Protein AF-A0A814K313-F1 (afdb_monomer_lite)

pLDDT: mean 75.28, std 14.23, range [40.31, 92.94]

Secondary structure (DSSP, 8-state):
---PPPHHHHHHHHHHHHHHHHHHHHHHHH-PPPTTPEEETTEEE----S---HHHHHHHHH--TTS---PPEE-SHHHHHHHHHHHHHTT-S----EEPTTTTTT--TTTTTTT--

Organism: Adineta ricciae (NCBI:txid249248)

Foldseek 3Di:
DDPDDDPVVVVVVVVVVVVVVVVVVVVLVVDDAPPQWDDFDSDTHHDDPDDDDPVVQQCCQCPPPPDNGGFAEPQDVSSVVVVVVVCVVVVHPDDDHHYDPVSCVVPCPVVVVVVPD

InterPro domains:
  IPR016186 C-type lectin-like/link domain superfamily [G3DSA:3.10.100.10] (12-110)
  IPR016187 C-type lectin fold [SSF56436] (26-91)

Radius of gyration: 21.56 Å; chains: 1; bounding box: 57×55×49 Å

Sequence (117 aa):
MVSSINPTDIFSFKDKILSIMDTSRTIVNQYKCPKGWERFGSSCYYLSNTTSTVSEVKKTCNYTYLTDSQLIRIKYIVELIYVAHHLMRNNLLESFIEIDPYSFKEQTEWELKLAEL

Structure (mmCIF, N/CA/C/O backbone):
data_AF-A0A814K313-F1
#
_entry.id   AF-A0A814K313-F1
#
loop_
_atom_site.group_PDB
_atom_site.id
_atom_site.type_symbol
_atom_site.label_atom_id
_atom_site.label_alt_id
_atom_site.label_comp_id
_atom_site.label_asym_id
_atom_site.label_entity_id
_atom_site.label_seq_id
_atom_site.pdbx_PDB_ins_code
_atom_site.Cartn_x
_atom_site.Cartn_y
_atom_site.Cartn_z
_atom_site.occupancy
_atom_site.B_iso_or_equiv
_atom_site.auth_seq_id
_atom_site.auth_comp_id
_atom_site.auth_asym_id
_atom_site.auth_atom_id
_atom_site.pdbx_PDB_model_num
ATOM 1 N N . MET A 1 1 ? 42.807 -0.027 -29.760 1.00 40.31 1 MET A N 1
ATOM 2 C CA . MET A 1 1 ? 42.163 -1.091 -30.558 1.00 40.31 1 MET A CA 1
ATOM 3 C C . MET A 1 1 ? 40.715 -1.163 -30.117 1.00 40.31 1 MET A C 1
ATOM 5 O O . MET A 1 1 ? 40.483 -1.466 -28.956 1.00 40.31 1 MET A O 1
ATOM 9 N N . VAL A 1 2 ? 39.762 -0.798 -30.974 1.00 47.41 2 VAL A N 1
ATOM 10 C CA . VAL A 1 2 ? 38.338 -0.991 -30.662 1.00 47.41 2 VAL 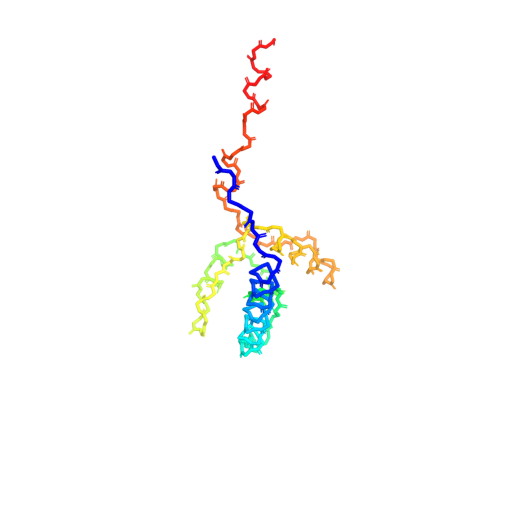A CA 1
ATOM 11 C C . VAL A 1 2 ? 37.999 -2.408 -31.099 1.00 47.41 2 VAL A C 1
ATOM 13 O O . VAL A 1 2 ? 38.062 -2.716 -32.286 1.00 47.41 2 VAL A O 1
ATOM 16 N N . SER A 1 3 ? 37.739 -3.292 -30.141 1.00 56.62 3 SER A N 1
ATOM 17 C CA . SER A 1 3 ? 37.248 -4.638 -30.420 1.00 56.62 3 SER A CA 1
ATOM 18 C C . SER A 1 3 ? 35.871 -4.530 -31.072 1.00 56.62 3 SER A C 1
ATOM 20 O O . SER A 1 3 ? 34.926 -4.038 -30.457 1.00 56.62 3 SER A O 1
ATOM 22 N N . SER A 1 4 ? 35.760 -4.957 -32.326 1.00 55.91 4 SER A N 1
ATOM 23 C CA . SER A 1 4 ? 34.488 -5.070 -33.035 1.00 55.91 4 SER A CA 1
ATOM 24 C C . SER A 1 4 ? 33.613 -6.124 -32.354 1.00 55.91 4 SER A C 1
ATOM 26 O O . SER A 1 4 ? 34.004 -7.287 -32.279 1.00 55.91 4 SER A O 1
ATOM 28 N N . ILE A 1 5 ? 32.445 -5.714 -31.853 1.00 65.19 5 ILE A N 1
ATOM 29 C CA . ILE A 1 5 ? 31.437 -6.615 -31.278 1.00 65.19 5 ILE A CA 1
ATOM 30 C C . ILE A 1 5 ? 30.786 -7.398 -32.423 1.00 65.19 5 ILE A C 1
ATOM 32 O O . ILE A 1 5 ? 30.314 -6.802 -33.393 1.00 65.19 5 ILE A O 1
ATOM 36 N N . ASN A 1 6 ? 30.771 -8.727 -32.324 1.00 73.75 6 ASN A N 1
ATOM 37 C CA . ASN A 1 6 ? 30.214 -9.594 -33.356 1.00 73.75 6 ASN A CA 1
ATOM 38 C C . ASN A 1 6 ? 28.668 -9.550 -33.325 1.00 73.75 6 ASN A C 1
ATOM 40 O O . ASN A 1 6 ? 28.074 -9.698 -32.252 1.00 73.75 6 ASN A O 1
ATOM 44 N N . PRO A 1 7 ? 27.985 -9.392 -34.475 1.00 71.75 7 PRO A N 1
ATOM 45 C CA . PRO A 1 7 ? 26.525 -9.460 -34.569 1.00 71.75 7 PRO A CA 1
ATOM 46 C C . PRO A 1 7 ? 25.883 -10.703 -33.928 1.00 71.75 7 PRO A C 1
ATOM 48 O O . PRO A 1 7 ? 24.776 -10.607 -33.397 1.00 71.75 7 PRO A O 1
ATOM 51 N N . THR A 1 8 ? 26.562 -11.857 -33.925 1.00 73.38 8 THR A N 1
ATOM 52 C CA . THR A 1 8 ? 26.048 -13.080 -33.277 1.00 73.38 8 THR A CA 1
ATOM 53 C C . THR A 1 8 ? 26.010 -12.974 -31.755 1.00 73.38 8 THR A C 1
ATOM 55 O O . THR A 1 8 ? 25.106 -13.521 -31.123 1.00 73.38 8 THR A O 1
ATOM 58 N N . ASP A 1 9 ? 26.944 -12.228 -31.162 1.00 72.88 9 ASP A N 1
ATOM 59 C CA . ASP A 1 9 ? 27.006 -12.023 -29.712 1.00 72.88 9 ASP A CA 1
ATOM 60 C C . ASP A 1 9 ? 25.857 -11.123 -29.243 1.00 72.88 9 ASP A C 1
ATOM 62 O O . ASP A 1 9 ? 25.257 -11.359 -28.195 1.00 72.88 9 ASP A O 1
ATOM 66 N N . ILE A 1 10 ? 25.485 -10.137 -30.066 1.00 72.44 10 ILE A N 1
ATOM 67 C CA . ILE A 1 10 ? 24.341 -9.248 -29.821 1.00 72.44 10 ILE A CA 1
ATOM 68 C C . ILE A 1 10 ? 23.026 -10.035 -29.867 1.00 72.44 10 ILE A C 1
ATOM 70 O O . ILE A 1 10 ? 22.158 -9.842 -29.013 1.00 72.44 10 ILE A O 1
ATOM 74 N N . PHE A 1 11 ? 22.876 -10.934 -30.843 1.00 72.44 11 PHE A N 1
ATOM 75 C CA . PHE A 1 11 ? 21.671 -11.751 -30.987 1.00 72.44 11 PHE A CA 1
ATOM 76 C C . PHE A 1 11 ? 21.515 -12.738 -29.819 1.00 72.44 11 PHE A C 1
ATOM 78 O O . PHE A 1 11 ? 20.476 -12.763 -29.164 1.00 72.44 11 PHE A O 1
ATOM 85 N N . SER A 1 12 ? 22.595 -13.446 -29.470 1.00 77.75 12 SER A N 1
ATOM 86 C CA . SER A 1 12 ? 22.654 -14.349 -28.312 1.00 77.75 12 SER A CA 1
ATOM 87 C C . SER A 1 12 ? 22.314 -13.637 -26.998 1.00 77.75 12 SER A C 1
ATOM 89 O O . SER A 1 12 ? 21.542 -14.138 -26.175 1.00 77.75 12 SER A O 1
ATOM 91 N N . PHE A 1 13 ? 22.834 -12.421 -26.808 1.00 76.50 13 PHE A N 1
ATOM 92 C CA . PHE A 1 13 ? 22.526 -11.619 -25.630 1.00 76.50 13 PHE A CA 1
ATOM 93 C C . PHE A 1 13 ? 21.048 -11.210 -25.579 1.00 76.50 13 PHE A C 1
ATOM 95 O O . PHE A 1 13 ? 20.414 -11.323 -24.528 1.00 76.50 13 PHE A O 1
ATOM 102 N N . LYS A 1 14 ? 20.473 -10.791 -26.713 1.00 78.75 14 LYS A N 1
ATOM 103 C CA . LYS A 1 14 ? 19.058 -10.414 -26.820 1.00 78.75 14 LYS A CA 1
ATOM 104 C C . LYS A 1 14 ? 18.130 -11.579 -26.473 1.00 78.75 14 LYS A C 1
ATOM 106 O O . LYS A 1 14 ? 17.212 -11.395 -25.676 1.00 78.75 14 LYS A O 1
ATOM 111 N N . ASP A 1 15 ? 18.394 -12.768 -27.003 1.00 82.50 15 ASP A N 1
ATOM 112 C CA . ASP A 1 15 ? 17.585 -13.962 -26.734 1.00 82.50 15 ASP A CA 1
ATOM 113 C C . ASP A 1 15 ? 17.676 -14.392 -25.269 1.00 82.50 15 ASP A C 1
ATOM 115 O O . ASP A 1 15 ? 16.677 -14.759 -24.645 1.00 82.50 15 ASP A O 1
ATOM 119 N N . LYS A 1 16 ? 18.865 -14.262 -24.670 1.00 85.12 16 LYS A N 1
ATOM 120 C CA . LYS A 1 16 ? 19.064 -14.533 -23.247 1.00 85.12 16 LYS A CA 1
ATOM 121 C C . LYS A 1 16 ? 18.248 -13.576 -22.378 1.00 85.12 16 LYS A C 1
ATOM 123 O O . LYS A 1 16 ? 17.567 -14.037 -21.462 1.00 85.12 16 LYS A O 1
ATOM 128 N N . ILE A 1 17 ? 18.253 -12.278 -22.694 1.00 75.25 17 ILE A N 1
ATOM 129 C CA . ILE A 1 17 ? 17.439 -11.265 -22.003 1.00 75.25 17 ILE A CA 1
ATOM 130 C C . ILE A 1 17 ? 15.942 -11.549 -22.162 1.00 75.25 17 ILE A C 1
ATOM 132 O O . ILE A 1 17 ? 15.214 -11.504 -21.171 1.00 75.25 17 ILE A O 1
ATOM 136 N N . LEU A 1 18 ? 15.486 -11.900 -23.368 1.00 77.19 18 LEU A N 1
ATOM 137 C CA . LEU A 1 18 ? 14.088 -12.261 -23.618 1.00 77.19 18 LEU A CA 1
ATOM 138 C C . LEU A 1 18 ? 13.665 -13.487 -22.795 1.00 77.19 18 LEU A C 1
ATOM 140 O O . LEU A 1 18 ? 12.637 -13.437 -22.124 1.00 77.19 18 LEU A O 1
ATO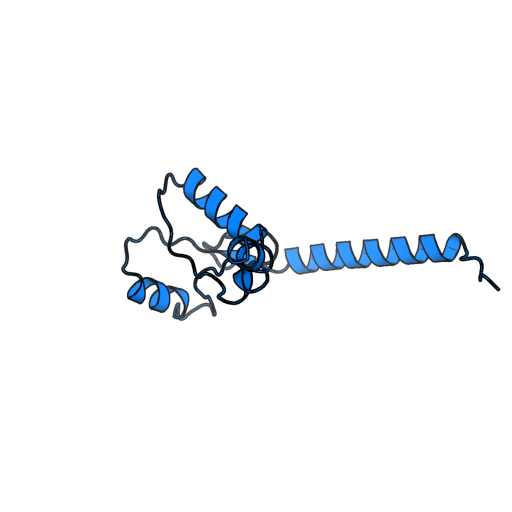M 144 N N . SER A 1 19 ? 14.500 -14.530 -22.728 1.00 78.88 19 SER A N 1
ATOM 145 C CA . SER A 1 19 ? 14.208 -15.721 -21.915 1.00 78.88 19 SER A CA 1
ATOM 146 C C . SER A 1 19 ? 14.155 -15.425 -20.410 1.00 78.88 19 SER A C 1
ATOM 148 O O . SER A 1 19 ? 13.323 -15.984 -19.692 1.00 78.88 19 SER A O 1
ATOM 150 N N . ILE A 1 20 ? 15.004 -14.514 -19.917 1.00 77.19 20 ILE A N 1
ATOM 151 C CA . ILE A 1 20 ? 15.005 -14.084 -18.512 1.00 77.19 20 ILE A CA 1
ATOM 152 C C . ILE A 1 20 ? 13.725 -13.302 -18.209 1.00 77.19 20 ILE A C 1
ATOM 154 O O . ILE A 1 20 ? 13.107 -13.519 -17.166 1.00 77.19 20 ILE A O 1
ATOM 158 N N . MET A 1 21 ? 13.294 -12.428 -19.121 1.00 69.06 21 MET A N 1
ATOM 159 C CA . MET A 1 21 ? 12.051 -11.672 -18.974 1.00 69.06 21 MET A CA 1
ATOM 160 C C . MET A 1 21 ? 10.814 -12.575 -19.021 1.00 69.06 21 MET A C 1
ATOM 162 O O . MET A 1 21 ? 9.900 -12.377 -18.221 1.00 69.06 21 MET A O 1
ATOM 166 N N . ASP A 1 22 ? 10.791 -13.591 -19.884 1.00 73.94 22 ASP A N 1
ATOM 167 C CA . ASP A 1 22 ? 9.706 -14.577 -19.942 1.00 73.94 22 ASP A CA 1
ATOM 168 C C . ASP A 1 22 ? 9.680 -15.465 -18.697 1.00 73.94 22 ASP A C 1
ATOM 170 O 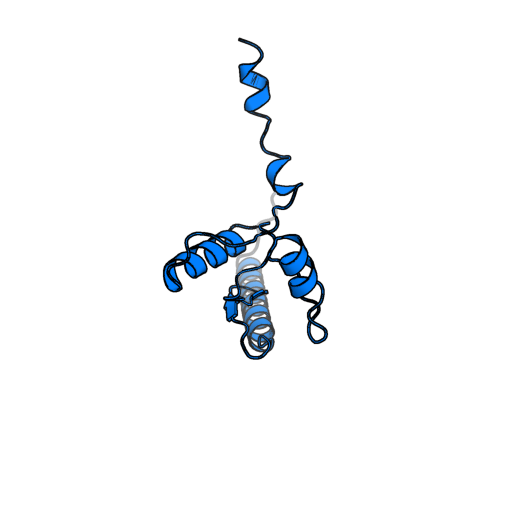O . ASP A 1 22 ? 8.623 -15.669 -18.097 1.00 73.94 22 ASP A O 1
ATOM 174 N N . THR A 1 23 ? 10.841 -15.920 -18.227 1.00 66.75 23 THR A N 1
ATOM 175 C CA . THR A 1 23 ? 10.948 -16.697 -16.984 1.00 66.75 23 THR A CA 1
ATOM 176 C C . THR A 1 23 ? 10.500 -15.864 -15.783 1.00 66.75 23 THR A C 1
ATOM 178 O O . THR A 1 23 ? 9.704 -16.333 -14.972 1.00 66.75 23 THR A O 1
ATOM 181 N N . SER A 1 24 ? 10.919 -14.597 -15.703 1.00 65.69 24 SER A N 1
ATOM 182 C CA . SER A 1 24 ? 10.464 -13.647 -14.682 1.00 65.69 24 SER A CA 1
ATOM 183 C C . SER A 1 24 ? 8.947 -13.468 -14.726 1.00 65.69 24 SER A C 1
ATOM 185 O O . SER A 1 24 ? 8.284 -13.587 -13.698 1.00 65.69 24 SER A O 1
ATOM 187 N N . ARG A 1 25 ? 8.372 -13.283 -15.919 1.00 62.53 25 ARG A N 1
ATOM 188 C CA . ARG A 1 25 ? 6.923 -13.153 -16.113 1.00 62.53 25 ARG A CA 1
ATOM 189 C C . ARG A 1 25 ? 6.173 -14.417 -15.685 1.00 62.53 25 ARG A C 1
ATOM 191 O O . ARG A 1 25 ? 5.106 -14.322 -15.086 1.00 62.53 25 ARG A O 1
ATOM 198 N N . THR A 1 26 ? 6.750 -15.590 -15.937 1.00 59.94 26 THR A N 1
ATOM 199 C CA . THR A 1 26 ? 6.183 -16.884 -15.537 1.00 59.94 26 THR A CA 1
ATOM 200 C C . THR A 1 26 ? 6.238 -17.091 -14.019 1.00 59.94 26 THR A C 1
ATOM 202 O O . THR A 1 26 ? 5.232 -17.482 -13.434 1.00 59.94 26 THR A O 1
ATOM 205 N N . ILE A 1 27 ? 7.357 -16.765 -13.358 1.00 60.75 27 ILE A N 1
ATOM 206 C CA . ILE A 1 27 ? 7.503 -16.821 -11.887 1.00 60.75 27 ILE A CA 1
ATOM 207 C C . ILE A 1 27 ? 6.522 -15.855 -11.214 1.00 60.75 27 ILE A C 1
ATOM 209 O O . ILE A 1 27 ? 5.807 -16.214 -10.280 1.00 60.75 27 ILE A O 1
ATOM 213 N N . VAL A 1 28 ? 6.426 -14.640 -11.744 1.00 58.91 28 VAL A N 1
ATOM 214 C CA . VAL A 1 28 ? 5.487 -13.615 -11.290 1.00 58.91 28 VAL A CA 1
ATOM 215 C C . VAL A 1 28 ? 4.022 -14.045 -11.497 1.00 58.91 28 VAL A C 1
ATOM 217 O O . VAL A 1 28 ? 3.151 -13.653 -10.725 1.00 58.91 28 VAL A O 1
ATOM 220 N N . ASN A 1 29 ? 3.735 -14.891 -12.491 1.00 58.41 29 ASN A N 1
ATOM 221 C CA . ASN A 1 29 ? 2.413 -15.494 -12.688 1.00 58.41 29 ASN A CA 1
ATOM 222 C C . ASN A 1 29 ? 2.130 -16.708 -11.786 1.00 58.41 29 ASN A C 1
ATOM 224 O O . ASN A 1 29 ? 0.964 -17.069 -11.623 1.00 58.41 29 ASN A O 1
ATOM 228 N N . GLN A 1 30 ? 3.151 -17.335 -11.192 1.00 61.88 30 GLN A N 1
ATOM 229 C CA . GLN A 1 30 ? 2.961 -18.388 -10.187 1.00 61.88 30 GLN A CA 1
ATOM 230 C C . GLN A 1 30 ? 2.637 -17.811 -8.802 1.00 61.88 30 GLN A C 1
ATOM 232 O O . GLN A 1 30 ? 1.908 -18.445 -8.038 1.00 61.88 30 GLN A O 1
ATOM 237 N N . TYR A 1 31 ? 3.102 -16.595 -8.493 1.00 68.06 31 TYR A N 1
ATOM 238 C CA . TYR A 1 31 ? 2.714 -15.884 -7.275 1.00 68.06 31 TYR A CA 1
ATOM 239 C C . TYR A 1 31 ? 1.293 -15.323 -7.409 1.00 68.06 31 TYR A C 1
ATOM 241 O O . TYR A 1 31 ? 1.039 -14.348 -8.121 1.00 68.06 31 TYR A O 1
ATOM 249 N N . LYS A 1 32 ? 0.341 -15.960 -6.726 1.00 79.44 32 LYS A N 1
ATOM 250 C CA . LYS A 1 32 ? -1.039 -15.480 -6.625 1.00 79.44 32 LYS A CA 1
ATOM 251 C C . LYS A 1 32 ? -1.202 -14.701 -5.328 1.00 79.44 32 LYS A C 1
ATOM 253 O O . LYS A 1 32 ? -0.815 -15.186 -4.268 1.00 79.44 32 LYS A O 1
ATOM 258 N N . CYS A 1 33 ? -1.801 -13.517 -5.419 1.00 86.94 33 CYS A N 1
ATOM 259 C CA . CYS A 1 33 ? -2.147 -12.746 -4.235 1.00 86.94 33 CYS A CA 1
ATOM 260 C C . CYS A 1 33 ? -3.111 -13.528 -3.332 1.00 86.94 33 CYS A C 1
ATOM 262 O O . CYS A 1 33 ? -3.911 -14.323 -3.844 1.00 86.94 33 CYS A O 1
ATOM 264 N N . PRO A 1 34 ? -3.062 -13.312 -2.004 1.00 86.88 34 PRO A N 1
ATOM 265 C CA . PRO A 1 34 ? -4.025 -13.922 -1.100 1.00 86.88 34 PRO A CA 1
ATOM 266 C C . PRO A 1 34 ? -5.463 -13.559 -1.496 1.00 86.88 34 PRO A C 1
ATOM 268 O O . PRO A 1 34 ? -5.722 -12.562 -2.172 1.00 86.88 34 PRO A O 1
ATOM 271 N N . LYS A 1 35 ? -6.437 -14.371 -1.077 1.00 85.81 35 LYS A N 1
ATOM 272 C CA . LYS A 1 35 ? -7.847 -14.129 -1.411 1.00 85.81 35 LYS A CA 1
ATOM 273 C C . LYS A 1 35 ? -8.280 -12.734 -0.934 1.00 85.81 35 LYS A C 1
ATOM 275 O O . LYS A 1 35 ? -8.096 -12.405 0.232 1.00 85.81 35 LYS A O 1
ATOM 280 N N . GLY A 1 36 ? -8.879 -11.948 -1.830 1.00 85.62 36 GLY A N 1
ATOM 281 C CA . GLY A 1 36 ? -9.321 -10.575 -1.550 1.00 85.62 36 GLY A CA 1
ATOM 282 C C . GLY A 1 36 ? -8.257 -9.497 -1.787 1.00 85.62 36 GLY A C 1
ATOM 283 O O . GLY A 1 36 ? -8.587 -8.320 -1.718 1.00 85.62 36 GLY A O 1
ATOM 284 N N . TRP A 1 37 ? -7.018 -9.881 -2.105 1.00 89.19 37 TRP A N 1
ATOM 285 C CA . TRP A 1 37 ? -5.947 -8.960 -2.480 1.00 89.19 37 TRP A CA 1
ATOM 286 C C . TRP A 1 37 ? -5.881 -8.811 -4.003 1.00 89.19 37 TRP A C 1
ATOM 288 O O . TRP A 1 37 ? -6.020 -9.786 -4.746 1.00 89.19 37 TRP A O 1
ATOM 298 N N . GLU A 1 38 ? -5.640 -7.592 -4.470 1.00 87.50 38 GLU A N 1
ATOM 299 C CA . GLU A 1 38 ? -5.483 -7.258 -5.881 1.00 87.50 38 GLU A CA 1
ATOM 300 C C . GLU A 1 38 ? -3.999 -7.217 -6.250 1.00 87.50 38 GLU A C 1
ATOM 302 O O . GLU A 1 38 ? -3.174 -6.636 -5.542 1.00 87.50 38 GLU A O 1
ATOM 307 N N . ARG A 1 39 ? -3.645 -7.844 -7.375 1.00 87.12 39 ARG A N 1
ATOM 308 C CA . ARG A 1 39 ? -2.282 -7.783 -7.899 1.00 87.12 39 ARG A CA 1
ATOM 309 C C . ARG A 1 39 ? -2.115 -6.535 -8.751 1.00 87.12 39 ARG A C 1
ATOM 311 O O . ARG A 1 39 ? -2.825 -6.374 -9.739 1.00 87.12 39 ARG A O 1
ATOM 318 N N . PHE A 1 40 ? -1.104 -5.732 -8.443 1.00 86.25 40 PHE A N 1
ATOM 319 C CA . PHE A 1 40 ? -0.693 -4.620 -9.294 1.00 86.25 40 PHE A CA 1
ATOM 320 C C . PHE A 1 40 ? 0.836 -4.620 -9.421 1.00 86.25 40 PHE A C 1
ATOM 322 O O . PHE A 1 40 ? 1.566 -4.579 -8.433 1.00 86.25 40 PHE A O 1
ATOM 329 N N . GLY A 1 41 ? 1.351 -4.765 -10.644 1.00 82.38 41 GLY A N 1
ATOM 330 C CA . GLY A 1 41 ? 2.787 -4.976 -10.864 1.00 82.38 41 GLY A CA 1
ATOM 331 C C . GLY A 1 41 ? 3.302 -6.272 -10.216 1.00 82.38 41 GLY A C 1
ATOM 332 O O . GLY A 1 41 ? 2.801 -7.366 -10.502 1.00 82.38 41 GLY A O 1
ATOM 333 N N . SER A 1 42 ? 4.327 -6.161 -9.370 1.00 81.06 42 SER A N 1
ATOM 334 C CA . SER A 1 42 ? 4.954 -7.281 -8.648 1.00 81.06 42 SER A CA 1
ATOM 335 C C . SER A 1 42 ? 4.423 -7.486 -7.226 1.00 81.06 42 SER A C 1
ATOM 337 O O . SER A 1 42 ? 4.911 -8.376 -6.536 1.00 81.06 42 SER A O 1
ATOM 339 N N . SER A 1 43 ? 3.451 -6.684 -6.789 1.00 84.81 43 SER A N 1
ATOM 340 C CA . SER A 1 43 ? 2.979 -6.650 -5.403 1.00 84.81 43 SER A CA 1
ATOM 341 C C . SER A 1 43 ? 1.483 -6.946 -5.303 1.00 84.81 43 SER A C 1
ATOM 343 O O . SER A 1 43 ? 0.736 -6.854 -6.283 1.00 84.81 43 SER A O 1
ATOM 345 N N . CYS A 1 44 ? 1.055 -7.311 -4.097 1.00 88.62 44 CYS A N 1
ATOM 346 C CA . CYS A 1 44 ? -0.341 -7.527 -3.747 1.00 88.62 44 CYS A CA 1
ATOM 347 C C . CYS A 1 44 ? -0.804 -6.425 -2.809 1.00 88.62 44 CYS A C 1
ATOM 349 O O . CYS A 1 44 ? -0.119 -6.109 -1.838 1.00 88.62 44 CYS A O 1
ATOM 351 N N . TYR A 1 45 ? -1.984 -5.888 -3.074 1.00 88.69 45 TYR A N 1
ATOM 352 C CA . TYR A 1 45 ? -2.549 -4.790 -2.315 1.00 88.69 45 TYR A CA 1
ATOM 353 C C . TYR A 1 45 ? -3.945 -5.149 -1.825 1.00 88.69 45 TYR A C 1
ATOM 355 O O . TYR A 1 45 ? -4.692 -5.863 -2.493 1.00 88.69 45 TYR A O 1
ATOM 363 N N . TYR A 1 46 ? -4.297 -4.650 -0.649 1.00 88.00 46 TYR A N 1
ATOM 364 C CA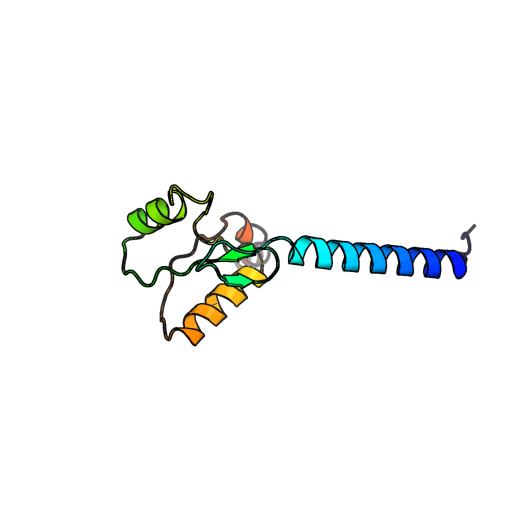 . TYR A 1 46 ? -5.618 -4.822 -0.069 1.00 88.00 46 TYR A CA 1
ATOM 365 C C . TYR A 1 46 ? -6.182 -3.466 0.299 1.00 88.00 46 TYR A C 1
ATOM 367 O O . TYR A 1 46 ? -5.481 -2.619 0.853 1.00 88.00 46 TYR A O 1
ATOM 375 N N . LEU A 1 47 ? -7.460 -3.286 -0.005 1.00 85.94 47 LEU A N 1
ATOM 376 C CA . LEU A 1 47 ? -8.206 -2.114 0.394 1.00 85.94 47 LEU A CA 1
ATOM 377 C C . LEU A 1 47 ? -9.116 -2.465 1.565 1.00 85.94 47 LEU A C 1
ATOM 379 O O . LEU A 1 47 ? -9.994 -3.318 1.441 1.00 85.94 47 LEU A O 1
ATOM 383 N N . SER A 1 48 ? -8.951 -1.747 2.673 1.00 83.44 48 SER A N 1
ATOM 384 C CA . SER A 1 48 ? -9.945 -1.748 3.740 1.00 83.44 48 SER A CA 1
ATOM 385 C C . SER A 1 48 ? -10.923 -0.597 3.529 1.00 83.44 48 SER A C 1
ATOM 387 O O . SER A 1 48 ? -10.541 0.562 3.646 1.00 83.44 48 SER A O 1
ATOM 389 N N . ASN A 1 49 ? -12.198 -0.906 3.288 1.00 77.31 49 ASN A N 1
ATOM 390 C CA . ASN A 1 49 ? -13.275 0.094 3.196 1.00 77.31 49 ASN A CA 1
ATOM 391 C C . ASN A 1 49 ? -13.778 0.566 4.575 1.00 77.31 49 ASN A C 1
ATOM 393 O O . ASN A 1 49 ? -14.875 1.106 4.699 1.00 77.31 49 ASN A O 1
ATOM 397 N N . THR A 1 50 ? -13.010 0.321 5.635 1.00 80.94 50 THR A N 1
ATOM 398 C CA . THR A 1 50 ? -13.362 0.701 7.002 1.00 80.94 50 THR A CA 1
ATOM 399 C C . THR A 1 50 ? -12.772 2.061 7.338 1.00 80.94 50 THR A C 1
ATOM 401 O O . THR A 1 50 ? -11.560 2.255 7.250 1.00 80.94 50 THR A O 1
ATOM 404 N N . THR A 1 51 ? -13.609 2.985 7.802 1.00 80.06 51 THR A N 1
ATOM 405 C CA . THR A 1 51 ? -13.137 4.229 8.416 1.00 80.06 51 THR A CA 1
ATOM 406 C C . THR A 1 51 ? -12.421 3.901 9.721 1.00 80.06 51 THR A C 1
ATOM 408 O O . THR A 1 51 ? -12.983 3.237 10.594 1.00 80.06 51 THR A O 1
ATOM 411 N N . SER A 1 52 ? -11.174 4.334 9.858 1.00 83.12 52 SER A N 1
ATOM 412 C CA . SER A 1 52 ? -10.338 4.048 11.025 1.00 83.12 52 SER A CA 1
ATOM 413 C C . SER A 1 52 ? -9.374 5.201 11.268 1.00 83.12 52 SER A C 1
ATOM 415 O O . SER A 1 52 ? -9.097 5.998 10.373 1.00 83.12 52 SER A O 1
ATOM 417 N N . THR A 1 53 ? -8.851 5.298 12.483 1.00 85.75 53 THR A N 1
ATOM 418 C CA . THR A 1 53 ? -7.799 6.262 12.810 1.00 85.75 53 THR A CA 1
ATOM 419 C C . THR A 1 53 ? -6.446 5.803 12.257 1.00 85.75 53 THR A C 1
ATOM 421 O O . THR A 1 53 ? -6.210 4.613 12.046 1.00 85.75 53 THR A O 1
ATOM 424 N N . VAL A 1 54 ? -5.502 6.732 12.073 1.00 79.75 54 VAL A N 1
ATOM 425 C CA . VAL A 1 54 ? -4.141 6.416 11.585 1.00 79.75 54 VAL A CA 1
ATOM 426 C C . VAL A 1 54 ? -3.462 5.329 12.431 1.00 79.75 54 VAL A C 1
ATOM 428 O O . VAL A 1 54 ? -2.759 4.468 11.900 1.00 79.75 54 VAL A O 1
ATOM 431 N N . SER A 1 55 ? -3.647 5.362 13.754 1.00 82.19 55 SER A N 1
ATOM 432 C CA . SER A 1 55 ? -3.031 4.401 14.675 1.00 82.19 55 SER A CA 1
ATOM 433 C C . SER A 1 55 ? -3.628 3.000 14.523 1.00 82.19 55 SER A C 1
ATOM 435 O O . SER A 1 55 ? -2.888 2.017 14.561 1.00 82.19 55 SER A O 1
ATOM 437 N N . GLU A 1 56 ? -4.939 2.903 14.303 1.00 84.00 56 GLU A N 1
ATOM 438 C CA . GLU A 1 56 ? -5.635 1.650 14.011 1.00 84.00 56 GLU A CA 1
ATOM 439 C C . GLU A 1 56 ? -5.233 1.096 12.651 1.00 84.00 56 GLU A C 1
ATOM 441 O O . GLU A 1 56 ? -4.950 -0.089 12.555 1.00 84.00 56 GLU A O 1
ATOM 446 N N . VAL A 1 57 ? -5.117 1.934 11.621 1.00 84.00 57 VAL A N 1
ATOM 447 C CA . VAL A 1 57 ? -4.689 1.500 10.283 1.00 84.00 57 VAL A CA 1
ATOM 448 C C . VAL A 1 57 ? -3.276 0.932 10.310 1.00 84.00 57 VAL A C 1
ATOM 450 O O . VAL A 1 57 ? -3.045 -0.154 9.785 1.00 84.00 57 VAL A O 1
ATOM 453 N N . LYS A 1 58 ? -2.333 1.612 10.975 1.00 81.31 58 LYS A N 1
ATOM 454 C CA . LYS A 1 58 ? -0.966 1.095 11.131 1.00 81.31 58 LYS A CA 1
ATOM 455 C C . LYS A 1 58 ? -0.949 -0.245 11.851 1.00 81.31 58 LYS A C 1
ATOM 457 O O . LYS A 1 58 ? -0.215 -1.134 11.438 1.00 81.31 58 LYS A O 1
ATOM 462 N N . LYS A 1 59 ? -1.762 -0.404 12.900 1.00 81.25 59 LYS A N 1
ATOM 463 C CA . LYS A 1 59 ? -1.910 -1.691 13.584 1.00 81.25 59 LYS A CA 1
ATOM 464 C C . LYS A 1 59 ? -2.504 -2.729 12.642 1.00 81.25 59 LYS A C 1
ATOM 466 O O . LYS A 1 59 ? -1.863 -3.733 12.422 1.00 81.25 59 LYS A O 1
ATOM 471 N N . THR A 1 60 ? -3.653 -2.482 12.029 1.00 80.12 60 THR A N 1
ATOM 472 C CA . THR A 1 60 ? -4.328 -3.439 11.142 1.00 80.12 60 THR A CA 1
ATOM 473 C C . THR A 1 60 ? -3.434 -3.873 9.982 1.00 80.12 60 THR A C 1
ATOM 475 O O . THR A 1 60 ? -3.258 -5.067 9.764 1.00 80.12 60 THR A O 1
ATOM 478 N N . CYS A 1 61 ? -2.805 -2.932 9.273 1.00 80.88 61 CYS A N 1
ATOM 479 C CA . CYS A 1 61 ? -1.963 -3.250 8.124 1.00 80.88 61 CYS A CA 1
ATOM 480 C C . CYS A 1 61 ? -0.660 -3.950 8.519 1.00 80.88 61 CYS A C 1
ATOM 482 O O . CYS A 1 61 ? -0.278 -4.877 7.814 1.00 80.88 61 CYS A O 1
ATOM 484 N N . ASN A 1 62 ? -0.024 -3.569 9.635 1.00 75.56 62 ASN A N 1
ATOM 485 C CA . ASN A 1 62 ? 1.197 -4.227 10.131 1.00 75.56 62 ASN A CA 1
ATOM 486 C C . ASN A 1 62 ? 0.905 -5.489 10.961 1.00 75.56 62 ASN A C 1
ATOM 488 O O . ASN A 1 62 ? 1.825 -6.180 11.391 1.00 75.56 62 ASN A O 1
ATOM 492 N N . TYR A 1 63 ? -0.367 -5.752 11.252 1.00 62.25 63 TYR A N 1
ATOM 493 C CA . TYR A 1 63 ? -0.817 -6.774 12.188 1.00 62.25 63 TYR A CA 1
ATOM 494 C C . TYR A 1 63 ? -2.102 -7.418 11.673 1.00 62.25 63 TYR A C 1
ATOM 496 O O . TYR A 1 63 ? -3.118 -7.518 12.360 1.00 62.25 63 TYR A O 1
ATOM 504 N N . THR A 1 64 ? -2.061 -7.874 10.425 1.00 50.28 64 THR A N 1
ATOM 505 C CA . THR A 1 64 ? -3.025 -8.867 9.969 1.00 50.28 64 THR A CA 1
ATOM 506 C C . THR A 1 64 ? -2.380 -10.228 10.209 1.00 50.28 64 THR A C 1
ATOM 508 O O . THR A 1 64 ? -1.480 -10.622 9.482 1.00 50.28 64 THR A O 1
ATOM 511 N N . TYR A 1 65 ? -2.815 -10.945 11.247 1.00 46.84 65 TYR A N 1
ATOM 512 C CA . TYR A 1 65 ? -2.246 -12.210 11.759 1.00 46.84 65 TYR A CA 1
ATOM 513 C C . TYR A 1 65 ? -2.093 -13.380 10.749 1.00 46.84 65 TYR A C 1
ATOM 515 O O . TYR A 1 65 ? -1.726 -14.485 11.141 1.00 46.84 65 TYR A O 1
ATOM 523 N N . LEU A 1 66 ? -2.381 -13.170 9.462 1.00 52.19 66 LEU A N 1
ATOM 524 C CA . LEU A 1 66 ? -2.351 -14.176 8.398 1.00 52.19 66 LEU A CA 1
ATOM 525 C C . LEU A 1 66 ? -1.408 -13.816 7.231 1.00 52.19 66 LEU A C 1
ATOM 527 O O . LEU A 1 66 ? -1.145 -14.677 6.394 1.00 52.19 66 LEU A O 1
ATOM 531 N N . THR A 1 67 ? -0.894 -12.582 7.159 1.00 61.84 67 THR A N 1
ATOM 532 C CA . THR A 1 67 ? -0.025 -12.097 6.072 1.00 61.84 67 THR A CA 1
ATOM 533 C C . THR A 1 67 ? 0.931 -11.035 6.617 1.00 61.84 67 THR A C 1
ATOM 535 O O . THR A 1 67 ? 0.451 -10.095 7.242 1.00 61.84 67 THR A O 1
ATOM 538 N N . ASP A 1 68 ? 2.241 -11.138 6.355 1.00 72.75 68 ASP A N 1
ATOM 539 C CA . ASP A 1 68 ? 3.261 -10.094 6.616 1.00 72.75 68 ASP A CA 1
ATOM 540 C C . ASP A 1 68 ? 3.016 -8.838 5.747 1.00 72.75 68 ASP A C 1
ATOM 542 O O . ASP A 1 68 ? 3.837 -8.429 4.924 1.00 72.75 68 ASP A O 1
ATOM 546 N N . SER A 1 69 ? 1.830 -8.249 5.854 1.00 83.94 69 SER A N 1
ATOM 547 C CA . SER A 1 69 ? 1.458 -7.032 5.157 1.00 83.94 69 SER A CA 1
ATOM 548 C C . SER A 1 69 ? 1.941 -5.806 5.917 1.00 83.94 69 SER A C 1
ATOM 550 O O . SER A 1 69 ? 2.230 -5.849 7.112 1.00 83.94 69 SER A O 1
ATOM 552 N N . GLN A 1 70 ? 2.013 -4.693 5.199 1.00 86.19 70 GLN A N 1
ATOM 553 C CA . GLN A 1 70 ? 2.330 -3.381 5.744 1.00 86.19 70 GLN A CA 1
ATOM 554 C C . GLN A 1 70 ? 1.414 -2.348 5.098 1.00 86.19 70 GLN A C 1
ATOM 556 O O . GLN A 1 70 ? 0.813 -2.602 4.048 1.00 86.19 70 GLN A O 1
ATOM 561 N N . LEU A 1 71 ? 1.294 -1.177 5.727 1.00 88.62 71 LEU A N 1
ATOM 562 C CA . LEU A 1 71 ? 0.629 -0.045 5.089 1.00 88.62 71 LEU A CA 1
ATOM 563 C C . LEU A 1 71 ? 1.363 0.294 3.785 1.00 88.62 71 LEU A C 1
ATOM 565 O O . LEU A 1 71 ? 2.593 0.266 3.739 1.00 88.62 71 LEU A O 1
ATOM 569 N N . ILE A 1 72 ? 0.617 0.599 2.719 1.00 89.12 72 ILE A N 1
ATOM 570 C CA . ILE A 1 72 ? 1.228 0.909 1.426 1.00 89.12 72 ILE A CA 1
ATOM 571 C C . ILE A 1 72 ? 2.181 2.097 1.564 1.00 89.12 72 ILE A C 1
ATOM 573 O O . ILE A 1 72 ? 1.780 3.177 1.996 1.00 89.12 72 ILE A O 1
ATOM 577 N N . ARG A 1 73 ? 3.438 1.891 1.172 1.00 87.75 73 ARG A N 1
ATOM 578 C CA . ARG A 1 73 ? 4.463 2.929 1.135 1.00 87.75 73 ARG A CA 1
ATOM 579 C C . ARG A 1 73 ? 4.642 3.408 -0.297 1.00 87.75 73 ARG A C 1
ATOM 581 O O . ARG A 1 73 ? 4.820 2.581 -1.183 1.00 87.75 73 ARG A O 1
ATOM 588 N N . ILE A 1 74 ? 4.591 4.718 -0.525 1.00 87.50 74 ILE A N 1
ATOM 589 C CA . ILE A 1 74 ? 4.839 5.296 -1.852 1.00 87.50 74 ILE A CA 1
ATOM 590 C C . ILE A 1 74 ? 6.338 5.548 -2.004 1.00 87.50 74 ILE A C 1
ATOM 592 O O . ILE A 1 74 ? 6.869 6.541 -1.512 1.00 87.50 74 ILE A O 1
ATOM 596 N N . LYS A 1 75 ? 7.014 4.622 -2.676 1.00 83.94 75 LYS A N 1
ATOM 597 C CA . LYS A 1 75 ? 8.432 4.663 -3.034 1.00 83.94 75 LYS A CA 1
ATOM 598 C C . LYS A 1 75 ? 8.636 4.844 -4.540 1.00 83.94 75 LYS A C 1
ATOM 600 O O . LYS A 1 75 ? 9.573 5.519 -4.956 1.00 83.94 75 LYS A O 1
ATOM 605 N N . TYR A 1 76 ? 7.761 4.261 -5.354 1.00 83.81 76 TYR A N 1
ATOM 606 C CA . TYR A 1 76 ? 7.826 4.251 -6.810 1.00 83.81 76 TYR A CA 1
ATOM 607 C C . TYR A 1 76 ? 6.493 4.676 -7.433 1.00 83.81 76 TYR A C 1
ATOM 609 O O . TYR A 1 76 ? 5.420 4.545 -6.843 1.00 83.81 76 TYR A O 1
ATOM 617 N N . ILE A 1 77 ? 6.545 5.117 -8.694 1.00 84.75 77 ILE A N 1
ATOM 618 C CA . ILE A 1 77 ? 5.360 5.567 -9.443 1.00 84.75 77 ILE A CA 1
ATOM 619 C C . ILE A 1 77 ? 4.255 4.502 -9.526 1.00 84.75 77 ILE A C 1
ATOM 621 O O . ILE A 1 77 ? 3.076 4.838 -9.569 1.00 84.75 77 ILE A O 1
ATOM 625 N N . VAL A 1 78 ? 4.617 3.215 -9.503 1.00 85.19 78 VAL A N 1
ATOM 626 C CA . VAL A 1 78 ? 3.654 2.106 -9.560 1.00 85.19 78 VAL A CA 1
ATOM 627 C C . VAL A 1 78 ? 2.701 2.101 -8.360 1.00 85.19 78 VAL A C 1
ATOM 629 O O . VAL A 1 78 ? 1.511 1.856 -8.539 1.00 85.19 78 VAL A O 1
ATOM 632 N N . GLU A 1 79 ? 3.184 2.433 -7.160 1.00 88.25 79 GLU A N 1
ATOM 633 C CA . GLU A 1 79 ? 2.349 2.494 -5.954 1.00 88.25 79 GLU A CA 1
ATOM 634 C C . GLU A 1 79 ? 1.427 3.714 -5.999 1.00 88.25 79 GLU A C 1
ATOM 636 O O . GLU A 1 79 ? 0.251 3.610 -5.656 1.00 88.25 79 GLU A O 1
ATOM 641 N N . LEU A 1 80 ? 1.927 4.850 -6.498 1.00 89.62 80 LEU A N 1
ATOM 642 C CA . LEU A 1 80 ? 1.121 6.056 -6.687 1.00 89.62 80 LEU A CA 1
ATOM 643 C C . LEU A 1 80 ? -0.022 5.821 -7.685 1.00 89.62 80 LEU A C 1
ATOM 645 O O . LEU A 1 80 ? -1.166 6.179 -7.407 1.00 89.62 80 LEU A O 1
ATOM 649 N N . ILE A 1 81 ? 0.272 5.184 -8.825 1.00 91.88 81 ILE A N 1
ATOM 650 C CA . ILE A 1 81 ? -0.740 4.824 -9.828 1.00 91.88 81 ILE A CA 1
ATOM 651 C C . ILE A 1 81 ? -1.776 3.885 -9.215 1.00 91.88 81 ILE A C 1
ATOM 653 O O . ILE A 1 81 ? -2.970 4.099 -9.420 1.00 91.88 81 ILE A O 1
ATOM 657 N N . TYR A 1 82 ? -1.338 2.876 -8.454 1.00 91.19 82 TYR A N 1
ATOM 658 C CA . TYR A 1 82 ? -2.253 1.966 -7.774 1.00 91.19 82 TYR A CA 1
ATOM 659 C C . TYR A 1 82 ? -3.214 2.729 -6.855 1.00 91.19 82 TYR A C 1
ATOM 661 O O . TYR A 1 82 ? -4.424 2.578 -7.012 1.00 91.19 82 TYR A O 1
ATOM 669 N N . VAL A 1 83 ? -2.708 3.592 -5.961 1.00 91.69 83 VAL A N 1
ATOM 670 C CA . VAL A 1 83 ? -3.549 4.373 -5.033 1.00 91.69 83 VAL A CA 1
ATOM 671 C C . VAL A 1 83 ? -4.530 5.268 -5.784 1.00 91.69 83 VAL A C 1
ATOM 673 O O . VAL A 1 83 ? -5.711 5.282 -5.437 1.00 91.69 83 VAL A O 1
ATOM 676 N N . ALA A 1 84 ? -4.074 5.978 -6.819 1.00 92.94 84 ALA A N 1
ATOM 677 C CA . ALA A 1 84 ? -4.923 6.865 -7.611 1.00 92.94 84 ALA A CA 1
ATOM 678 C C . ALA A 1 84 ? -6.036 6.095 -8.339 1.00 92.94 84 ALA A C 1
ATOM 680 O O . ALA A 1 84 ? -7.211 6.444 -8.223 1.00 92.94 84 ALA A O 1
ATOM 681 N N . HIS A 1 85 ? -5.682 5.006 -9.029 1.00 90.88 85 HIS A N 1
ATOM 682 C CA . HIS A 1 85 ? -6.640 4.116 -9.687 1.00 90.88 85 HIS A CA 1
ATOM 683 C C . HIS A 1 85 ? -7.688 3.600 -8.694 1.00 90.88 85 HIS A C 1
ATOM 685 O O . HIS A 1 85 ? -8.886 3.599 -8.980 1.00 90.88 85 HIS A O 1
ATOM 691 N N . HIS A 1 86 ? -7.238 3.209 -7.505 1.00 89.19 86 HIS A N 1
ATOM 692 C CA . HIS A 1 86 ? -8.087 2.732 -6.426 1.00 89.19 86 HIS A CA 1
ATOM 693 C C . HIS A 1 86 ? -9.078 3.805 -5.934 1.00 89.19 86 HIS A C 1
ATOM 695 O O . HIS A 1 86 ? -10.268 3.502 -5.811 1.00 89.19 86 HIS A O 1
ATOM 701 N N . LEU A 1 87 ? -8.618 5.037 -5.684 1.00 91.88 87 LEU A N 1
ATOM 702 C CA . LEU A 1 87 ? -9.467 6.130 -5.199 1.00 91.88 87 LEU A CA 1
ATOM 703 C C . LEU A 1 87 ? -10.566 6.444 -6.216 1.00 91.88 87 LEU A C 1
ATOM 705 O O . LEU A 1 87 ? -11.744 6.509 -5.869 1.00 91.88 87 LEU A O 1
ATOM 709 N N . MET A 1 88 ? -10.186 6.536 -7.494 1.00 92.19 88 MET A N 1
ATOM 710 C CA . MET A 1 88 ? -11.114 6.805 -8.591 1.00 92.19 88 MET A CA 1
ATOM 711 C C . MET A 1 88 ? -12.152 5.692 -8.752 1.00 92.19 88 MET A C 1
ATOM 713 O O . MET A 1 88 ? -13.347 5.965 -8.837 1.00 92.19 88 MET A O 1
ATOM 717 N N . ARG A 1 89 ? -11.715 4.427 -8.767 1.00 91.31 89 ARG A N 1
ATOM 718 C CA . ARG A 1 89 ? -12.597 3.271 -8.986 1.00 91.31 89 ARG A CA 1
ATOM 719 C C . ARG A 1 89 ? -13.621 3.088 -7.865 1.00 91.31 89 ARG A C 1
ATOM 721 O O . ARG A 1 89 ? -14.730 2.637 -8.135 1.00 91.31 89 ARG A O 1
ATOM 728 N N . ASN A 1 90 ? -13.250 3.416 -6.629 1.00 88.38 90 ASN A N 1
ATOM 729 C CA . ASN A 1 90 ? -14.106 3.237 -5.454 1.00 88.38 90 ASN A CA 1
ATOM 730 C C . ASN A 1 90 ? -14.812 4.529 -5.015 1.00 88.38 90 ASN A C 1
ATOM 732 O O . ASN A 1 90 ? -15.493 4.520 -3.993 1.00 88.38 90 ASN A O 1
ATOM 736 N N . ASN A 1 91 ? -14.674 5.621 -5.779 1.00 91.81 91 ASN A N 1
ATOM 737 C CA . ASN A 1 91 ? -15.229 6.936 -5.453 1.00 91.81 91 ASN A CA 1
ATOM 738 C C . ASN A 1 91 ? -14.839 7.410 -4.036 1.00 91.81 91 ASN A C 1
ATOM 740 O O . ASN A 1 91 ? -15.668 7.902 -3.270 1.00 91.81 91 ASN A O 1
ATOM 744 N N . LEU A 1 92 ? -13.569 7.211 -3.680 1.00 89.19 92 LEU A N 1
ATOM 745 C CA . LEU A 1 92 ? -12.991 7.611 -2.401 1.00 89.19 92 LEU A CA 1
ATOM 746 C C . LEU A 1 92 ? -12.221 8.922 -2.569 1.00 89.19 92 LEU A C 1
ATOM 748 O O . LEU A 1 92 ? -11.529 9.122 -3.567 1.00 89.19 92 LEU A O 1
ATOM 752 N N . LEU A 1 93 ? -12.326 9.804 -1.576 1.00 89.19 93 LEU A N 1
ATOM 753 C CA . LEU A 1 93 ? -11.643 11.103 -1.580 1.00 89.19 93 LEU A CA 1
ATOM 754 C C . LEU A 1 93 ? -10.227 11.026 -1.005 1.00 89.19 93 LEU A C 1
ATOM 756 O O . LEU A 1 93 ? -9.361 11.806 -1.390 1.00 89.19 93 LEU A O 1
ATOM 760 N N . GLU A 1 94 ? -9.987 10.089 -0.091 1.00 88.56 94 GLU A N 1
ATOM 761 C CA . GLU A 1 94 ? -8.723 9.966 0.624 1.00 88.56 94 GLU A CA 1
ATOM 762 C C . GLU A 1 94 ? -8.412 8.511 0.984 1.00 88.56 94 GLU A C 1
ATOM 764 O O . GLU A 1 94 ? -9.290 7.648 1.023 1.00 88.56 94 GLU A O 1
ATOM 769 N N . SER A 1 95 ? -7.130 8.243 1.226 1.00 89.12 95 SER A N 1
ATOM 770 C CA . SER A 1 95 ? -6.626 6.956 1.696 1.00 89.12 95 SER A CA 1
ATOM 771 C C . SER A 1 95 ? -5.438 7.184 2.614 1.00 89.12 95 SER A C 1
ATOM 773 O O . SER A 1 95 ? -4.631 8.087 2.391 1.00 89.12 95 SER A O 1
ATOM 775 N N . PHE A 1 96 ? -5.280 6.309 3.601 1.00 89.81 96 PHE A N 1
ATOM 776 C CA . PHE A 1 96 ? -4.054 6.254 4.382 1.00 89.81 96 PHE A CA 1
ATOM 777 C C . PHE A 1 96 ? -2.937 5.634 3.547 1.00 89.81 96 PHE A C 1
ATOM 779 O O . PHE A 1 96 ? -3.096 4.556 2.975 1.00 89.81 96 PHE A O 1
ATOM 786 N N . ILE A 1 97 ? -1.809 6.332 3.490 1.00 89.00 97 ILE A N 1
ATOM 787 C CA . ILE A 1 97 ? -0.576 5.890 2.846 1.00 89.00 97 ILE A CA 1
ATOM 788 C C . ILE A 1 97 ? 0.592 6.169 3.787 1.00 89.00 97 ILE A C 1
ATOM 790 O O . ILE A 1 97 ? 0.525 7.057 4.640 1.00 89.00 97 ILE A O 1
ATOM 794 N N . GLU A 1 98 ? 1.677 5.429 3.620 1.00 86.62 98 GLU A N 1
ATOM 795 C CA . GLU A 1 98 ? 2.962 5.763 4.205 1.00 86.62 98 GLU A CA 1
ATOM 796 C C . GLU A 1 98 ? 3.835 6.450 3.155 1.00 86.62 98 GLU A C 1
ATOM 798 O O . GLU A 1 98 ? 3.975 5.994 2.020 1.00 86.62 98 GLU A O 1
ATOM 803 N N . ILE A 1 99 ? 4.426 7.576 3.533 1.00 81.56 99 ILE A N 1
ATOM 804 C CA . ILE A 1 99 ? 5.389 8.269 2.692 1.00 81.56 99 ILE A CA 1
ATOM 805 C C . ILE A 1 99 ? 6.786 7.848 3.132 1.00 81.56 99 ILE A C 1
ATOM 807 O O . ILE A 1 99 ? 7.118 7.934 4.314 1.00 81.56 99 ILE A O 1
ATOM 811 N N . ASP A 1 100 ? 7.607 7.403 2.182 1.00 76.94 100 ASP A N 1
ATOM 812 C CA . ASP A 1 100 ? 9.008 7.120 2.454 1.00 76.94 100 ASP A CA 1
ATOM 813 C C . ASP A 1 100 ? 9.766 8.434 2.748 1.00 76.94 100 ASP A C 1
ATOM 815 O O . ASP A 1 100 ? 9.880 9.277 1.855 1.00 76.94 100 ASP A O 1
ATOM 819 N N . PRO A 1 101 ? 10.321 8.638 3.960 1.00 71.69 101 PRO A N 1
ATOM 820 C CA . PRO A 1 101 ? 11.074 9.848 4.289 1.00 71.69 101 PRO A CA 1
ATOM 821 C C . PRO A 1 101 ? 12.336 10.040 3.434 1.00 71.69 101 PRO A C 1
ATOM 823 O O . PRO A 1 101 ? 12.875 11.144 3.394 1.00 71.69 101 PRO A O 1
ATOM 826 N N . TYR A 1 102 ? 12.831 8.998 2.760 1.00 72.38 102 TYR A N 1
ATOM 827 C CA . TYR A 1 102 ? 13.971 9.096 1.849 1.00 72.38 102 TYR A CA 1
ATOM 828 C C . TYR A 1 102 ? 13.561 9.424 0.410 1.00 72.38 102 TYR A C 1
ATOM 830 O O . TYR A 1 102 ? 14.392 9.950 -0.324 1.00 72.38 102 TYR A O 1
ATOM 838 N N . SER A 1 103 ? 12.299 9.210 0.014 1.00 64.50 103 SER A N 1
ATOM 839 C CA . SER A 1 103 ? 11.821 9.531 -1.344 1.00 64.50 103 SER A CA 1
ATOM 840 C C . SER A 1 103 ? 11.866 11.026 -1.678 1.00 64.50 103 SER A C 1
ATOM 842 O O . SER A 1 103 ? 11.828 11.377 -2.851 1.00 64.50 103 SER A O 1
ATOM 844 N N . PHE A 1 104 ? 11.992 11.899 -0.674 1.00 61.84 104 PHE A N 1
ATOM 845 C CA . PHE A 1 104 ? 12.068 13.355 -0.846 1.00 61.84 104 PHE A CA 1
ATOM 846 C C . PHE A 1 104 ? 13.449 13.948 -0.529 1.00 61.84 104 PHE A C 1
ATOM 848 O O . PHE A 1 104 ? 13.649 15.151 -0.674 1.00 61.84 104 PHE A O 1
ATOM 855 N N . LYS A 1 105 ? 14.428 13.132 -0.109 1.00 59.44 105 LYS A N 1
ATOM 856 C CA . LYS A 1 105 ? 15.758 13.636 0.282 1.00 59.44 105 LYS A CA 1
ATOM 857 C C . LYS A 1 105 ? 16.631 14.088 -0.890 1.00 59.44 105 LYS A C 1
ATOM 859 O O . LYS A 1 105 ? 17.574 14.833 -0.661 1.00 59.44 105 LYS A O 1
ATOM 864 N N . GLU A 1 106 ? 16.320 13.680 -2.118 1.00 56.38 106 GLU A N 1
ATOM 865 C CA . GLU A 1 106 ? 17.082 14.077 -3.313 1.00 56.38 106 GLU A CA 1
ATOM 866 C C . GLU A 1 106 ? 16.565 15.367 -3.975 1.00 56.38 106 GLU A C 1
ATOM 868 O O . GLU A 1 106 ? 17.092 15.781 -5.003 1.00 56.38 106 GLU A O 1
ATOM 873 N N . GLN A 1 107 ? 15.551 16.035 -3.409 1.00 55.44 107 GLN A N 1
ATOM 874 C CA . GLN A 1 107 ? 14.803 17.072 -4.126 1.00 55.44 107 GLN A CA 1
ATOM 875 C C . GLN A 1 107 ? 14.853 18.475 -3.504 1.00 55.44 107 GLN A C 1
ATOM 877 O O . GLN A 1 107 ? 13.891 19.221 -3.641 1.00 55.44 107 GLN A O 1
ATOM 882 N N . THR A 1 108 ? 15.972 18.876 -2.889 1.00 51.16 108 THR A N 1
ATOM 883 C CA . THR A 1 108 ? 16.176 20.265 -2.410 1.00 51.16 108 THR A CA 1
ATOM 884 C C . THR A 1 108 ? 17.380 20.989 -3.020 1.00 51.16 108 THR A C 1
ATOM 886 O O . THR A 1 108 ? 17.712 22.094 -2.598 1.00 51.16 108 THR A O 1
ATOM 889 N N . GLU A 1 109 ? 18.003 20.461 -4.081 1.00 49.47 109 GLU A N 1
ATOM 890 C CA . GLU A 1 109 ? 19.090 21.187 -4.766 1.00 49.47 109 GLU A CA 1
ATOM 891 C C . GLU A 1 109 ? 18.596 22.473 -5.476 1.00 49.47 109 GLU A C 1
ATOM 893 O O . GLU A 1 109 ? 19.371 23.399 -5.712 1.00 49.47 109 GLU A O 1
ATOM 898 N N . TRP A 1 110 ? 17.289 22.582 -5.762 1.00 50.19 110 TRP A N 1
ATOM 899 C CA . TRP A 1 110 ? 16.657 23.797 -6.299 1.00 50.19 110 TRP A CA 1
ATOM 900 C C . TRP A 1 110 ? 16.114 24.749 -5.217 1.00 50.19 110 TRP A C 1
ATOM 902 O O . TRP A 1 110 ? 15.982 25.940 -5.490 1.00 50.19 110 TRP A O 1
ATOM 912 N N . GLU A 1 111 ? 15.863 24.279 -3.989 1.00 50.94 111 GLU A N 1
ATOM 913 C CA . GLU A 1 111 ? 15.447 25.147 -2.871 1.00 50.94 111 GLU A CA 1
ATOM 914 C C . GLU A 1 111 ? 16.623 25.952 -2.295 1.00 50.94 111 GLU A C 1
ATOM 916 O O . GLU A 1 111 ? 16.432 27.063 -1.806 1.00 50.94 111 GLU A O 1
ATOM 921 N N . LEU A 1 112 ? 17.858 25.457 -2.437 1.00 48.97 112 LEU A N 1
ATOM 922 C CA . LEU A 1 112 ? 19.063 26.164 -1.983 1.00 48.97 112 LEU A CA 1
ATOM 923 C C . LEU A 1 112 ? 19.445 27.372 -2.857 1.00 48.97 112 LEU A C 1
ATOM 925 O O . LEU A 1 112 ? 20.126 28.269 -2.373 1.00 48.97 112 LEU A O 1
ATOM 929 N N . LYS A 1 113 ? 18.986 27.454 -4.115 1.00 45.94 113 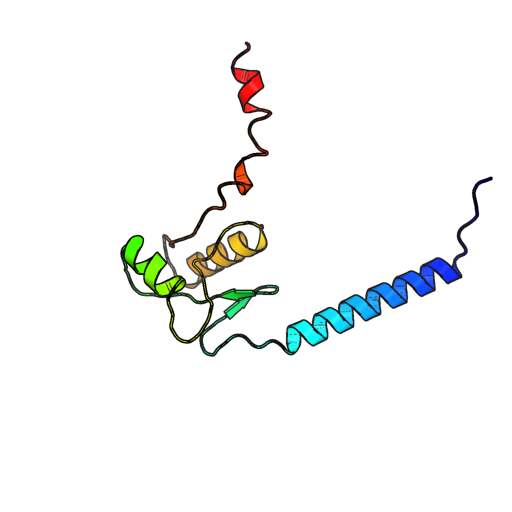LYS A N 1
ATOM 930 C CA . LYS A 1 113 ? 19.325 28.578 -5.016 1.00 45.94 113 LYS A CA 1
ATOM 931 C C . LYS A 1 113 ? 18.432 29.810 -4.867 1.00 45.94 113 LYS A C 1
ATOM 933 O O . LYS A 1 113 ? 18.811 30.880 -5.329 1.00 45.94 113 LYS A O 1
ATOM 938 N N . LEU A 1 114 ? 17.261 29.685 -4.241 1.00 46.84 114 LEU A N 1
ATOM 939 C CA . LEU A 1 114 ? 16.345 30.814 -4.022 1.00 46.84 114 LEU A CA 1
ATOM 940 C C . LEU A 1 114 ? 16.624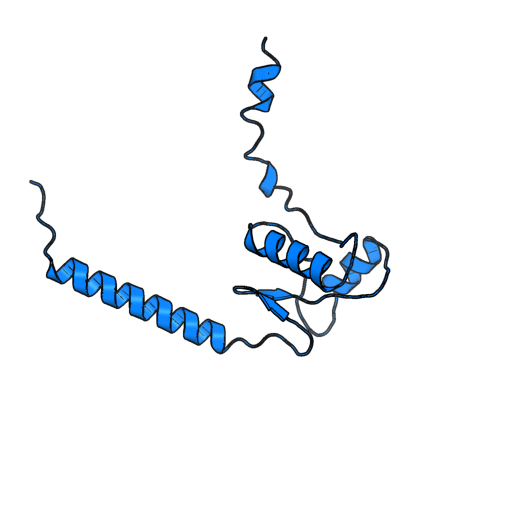 31.571 -2.715 1.00 46.84 114 LEU A C 1
ATOM 942 O O . LEU A 1 114 ? 16.026 32.615 -2.485 1.00 46.84 114 LEU A O 1
ATOM 946 N N . ALA A 1 115 ? 17.537 31.068 -1.880 1.00 46.38 115 ALA A N 1
ATOM 947 C CA . ALA A 1 115 ? 17.984 31.736 -0.658 1.00 46.38 115 ALA A CA 1
ATOM 948 C C . ALA A 1 115 ? 19.246 32.605 -0.857 1.00 46.38 115 ALA A C 1
ATOM 950 O O . ALA A 1 115 ? 19.716 33.213 0.103 1.00 46.38 115 ALA A O 1
ATOM 951 N N . GLU A 1 116 ? 19.790 32.674 -2.080 1.00 52.91 116 GLU A N 1
ATOM 952 C CA . GLU A 1 116 ? 21.013 33.428 -2.415 1.00 52.91 116 GLU A CA 1
ATOM 953 C C . GLU A 1 116 ? 20.794 34.546 -3.461 1.00 52.91 116 GLU A C 1
ATOM 955 O O . GLU A 1 116 ? 21.755 35.000 -4.084 1.00 52.91 116 GLU A O 1
ATOM 960 N N . LEU A 1 117 ? 19.553 35.020 -3.653 1.00 44.12 117 LEU A N 1
ATOM 961 C CA . LEU A 1 117 ? 19.234 36.187 -4.496 1.00 44.12 117 LEU A CA 1
ATOM 962 C C . LEU A 1 117 ? 18.466 37.265 -3.730 1.00 44.12 117 LEU A C 1
ATOM 964 O O . LEU A 1 117 ? 17.488 36.910 -3.036 1.00 44.12 117 LEU A O 1
#